Protein AF-A0A661L902-F1 (afdb_monomer)

Nearest PDB structures (foldseek):
  8umx-assembly1_B  TM=7.772E-01  e=2.491E+00  Salmonella enterica subsp. enterica serovar Typhimurium

Secondary structure (DSSP, 8-state):
-----HHHHHHHHHHHH-HHHHHHHHHHHHHHHHHHHHHHHHHHHHHHHHHHHHHHHHHHHHHTT-

Sequence (66 aa):
MIIVDTLAIYNELRQTLGDEAASKIAQIIQGLYQELSHTVRKEDFDELKALVKDLAEAQRKTEAHL

Radius of gyration: 22.2 Å; Cα contacts (8 Å, |Δi|>4): 18; chains: 1; bounding box: 34×23×66 Å

Foldseek 3Di:
DDDDPLVVQLVVCCVPPNNVRSVVVSVVVVVVVVVVVVVVVVVVVVVVVVVVVVVVVVVVVVVVVD

Structur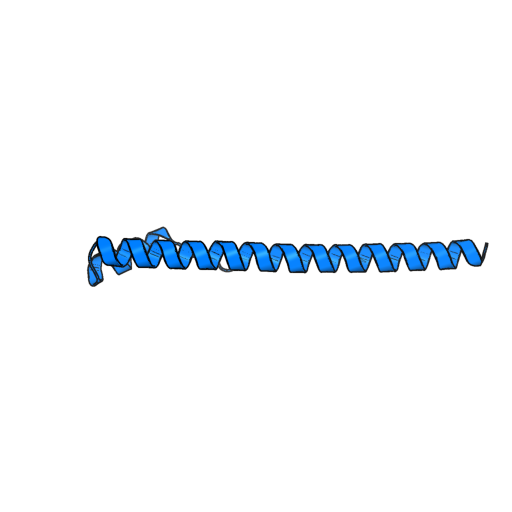e (mmCIF, N/CA/C/O backbone):
data_AF-A0A661L902-F1
#
_entry.id   AF-A0A661L902-F1
#
loop_
_atom_site.group_PDB
_atom_site.id
_atom_site.type_symbol
_atom_site.label_atom_id
_atom_site.label_alt_id
_atom_site.label_comp_id
_atom_site.label_asym_id
_atom_site.label_entity_id
_atom_site.label_seq_id
_atom_site.pdbx_PDB_ins_code
_atom_site.Cartn_x
_atom_site.Cartn_y
_atom_site.Cartn_z
_atom_site.occupancy
_atom_site.B_iso_or_equiv
_atom_site.auth_seq_id
_atom_site.auth_comp_id
_atom_site.auth_asym_id
_atom_site.auth_atom_id
_atom_site.pdbx_PDB_model_num
ATOM 1 N N . MET A 1 1 ? 1.179 -12.653 0.522 1.00 51.91 1 MET A N 1
ATOM 2 C CA . MET A 1 1 ? 0.522 -11.344 0.720 1.00 51.91 1 MET A CA 1
ATOM 3 C C . MET A 1 1 ? -0.082 -11.334 2.114 1.00 51.91 1 MET A C 1
ATOM 5 O O . MET A 1 1 ? -0.934 -12.170 2.383 1.00 51.91 1 MET A O 1
ATOM 9 N N . ILE A 1 2 ? 0.418 -10.490 3.020 1.00 53.56 2 ILE A N 1
ATOM 10 C CA . ILE A 1 2 ? -0.156 -10.367 4.368 1.00 53.56 2 ILE A CA 1
ATOM 11 C C . ILE A 1 2 ? -1.492 -9.637 4.217 1.00 53.56 2 ILE A C 1
ATOM 13 O O . ILE A 1 2 ? -1.527 -8.504 3.739 1.00 53.56 2 ILE A O 1
ATOM 17 N N . ILE A 1 3 ? -2.588 -10.305 4.56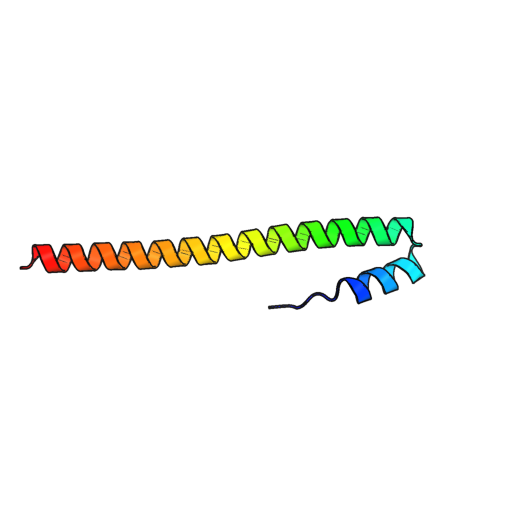5 1.00 61.06 3 ILE A N 1
ATOM 18 C CA . ILE A 1 3 ? -3.912 -9.685 4.626 1.00 61.06 3 ILE A CA 1
ATOM 19 C C . ILE A 1 3 ? -3.990 -8.994 5.986 1.00 61.06 3 ILE A C 1
ATOM 21 O O . ILE A 1 3 ? -4.015 -9.657 7.019 1.00 61.06 3 ILE A O 1
ATOM 25 N N . VAL A 1 4 ? -3.951 -7.663 5.980 1.00 67.88 4 VAL A N 1
ATOM 26 C CA . VAL A 1 4 ? -4.112 -6.855 7.191 1.00 67.88 4 VAL A CA 1
ATOM 27 C C . VAL A 1 4 ? -5.606 -6.659 7.432 1.00 67.88 4 VAL A C 1
ATOM 29 O O . VAL A 1 4 ? -6.283 -6.032 6.619 1.00 67.88 4 VAL A O 1
ATOM 32 N N . ASP A 1 5 ? -6.120 -7.196 8.540 1.00 75.31 5 ASP A N 1
ATOM 33 C CA . ASP A 1 5 ? -7.506 -6.988 8.970 1.00 75.31 5 ASP A CA 1
ATOM 34 C C . ASP A 1 5 ? -7.635 -5.619 9.655 1.00 75.31 5 ASP A C 1
ATOM 36 O O . ASP A 1 5 ? -7.425 -5.452 10.859 1.00 75.31 5 ASP A O 1
ATOM 40 N N . THR A 1 6 ? -7.933 -4.603 8.848 1.00 73.62 6 THR A N 1
ATOM 41 C CA . THR A 1 6 ? -8.049 -3.210 9.297 1.00 73.62 6 THR A CA 1
ATOM 42 C C . THR A 1 6 ? -9.209 -2.992 10.269 1.00 73.62 6 THR A C 1
ATOM 44 O O . THR A 1 6 ? -9.147 -2.074 11.089 1.00 73.62 6 THR A O 1
ATOM 47 N N . LEU A 1 7 ? -10.239 -3.843 10.226 1.00 72.38 7 LEU A N 1
ATOM 48 C CA . LEU A 1 7 ? -11.384 -3.770 11.129 1.00 72.38 7 LEU A CA 1
ATOM 49 C C . LEU A 1 7 ? -11.017 -4.289 12.523 1.00 72.38 7 LEU A C 1
ATOM 51 O O . LEU A 1 7 ? -11.368 -3.656 13.521 1.00 72.38 7 LEU A O 1
ATOM 55 N N . ALA A 1 8 ? -10.279 -5.400 12.596 1.00 77.75 8 ALA A N 1
ATOM 56 C CA . ALA A 1 8 ? -9.760 -5.926 13.857 1.00 77.75 8 ALA A CA 1
ATOM 57 C C . ALA A 1 8 ? -8.852 -4.902 14.560 1.00 77.75 8 ALA A C 1
ATOM 59 O O . ALA A 1 8 ? -9.058 -4.598 15.735 1.00 77.75 8 ALA A O 1
ATOM 60 N N . ILE A 1 9 ? -7.931 -4.288 13.809 1.00 76.00 9 ILE A N 1
ATOM 61 C CA . ILE A 1 9 ? -7.015 -3.261 14.325 1.00 76.00 9 ILE A CA 1
ATOM 62 C C . ILE A 1 9 ? -7.782 -2.037 14.847 1.00 76.00 9 ILE A C 1
ATOM 64 O O . ILE A 1 9 ? -7.517 -1.573 15.953 1.00 76.00 9 ILE A O 1
ATOM 68 N N . TYR A 1 10 ? -8.761 -1.521 14.094 1.00 74.44 10 TYR A N 1
ATOM 69 C CA . TYR A 1 10 ? -9.568 -0.381 14.545 1.00 74.44 10 TYR A CA 1
ATOM 70 C C . TYR A 1 10 ? -10.326 -0.685 15.847 1.00 74.44 10 TYR A C 1
ATOM 72 O O . TYR A 1 10 ? -10.328 0.140 16.761 1.00 74.44 10 TYR A O 1
ATOM 80 N N . ASN A 1 11 ? -10.933 -1.870 15.961 1.00 76.38 11 ASN A N 1
ATOM 81 C CA . ASN A 1 11 ? -11.681 -2.258 17.157 1.00 76.38 11 ASN A CA 1
ATOM 82 C C . ASN A 1 11 ? -10.786 -2.344 18.402 1.00 76.38 11 ASN A C 1
ATOM 84 O O . ASN A 1 11 ? -11.183 -1.886 19.474 1.00 76.38 11 ASN A O 1
ATOM 88 N N . GLU A 1 12 ? -9.579 -2.887 18.261 1.00 79.56 12 GLU A N 1
ATOM 89 C CA . GLU A 1 12 ? -8.618 -3.023 19.359 1.00 79.56 12 GLU A CA 1
ATOM 90 C C . GLU A 1 12 ? -8.068 -1.661 19.809 1.00 79.56 12 GLU A C 1
ATOM 92 O O . GLU A 1 12 ? -8.047 -1.348 21.005 1.00 79.56 12 GLU A O 1
ATOM 97 N N . LEU A 1 13 ? -7.739 -0.790 18.849 1.00 80.25 13 LEU A N 1
ATOM 98 C CA . LEU A 1 13 ? -7.313 0.584 19.120 1.00 80.25 13 LEU A CA 1
ATOM 99 C C . LEU A 1 13 ? -8.424 1.407 19.774 1.00 80.25 13 LEU A C 1
ATOM 101 O O . LEU A 1 13 ? -8.160 2.193 20.681 1.00 80.25 13 LEU A O 1
ATOM 105 N N . ARG A 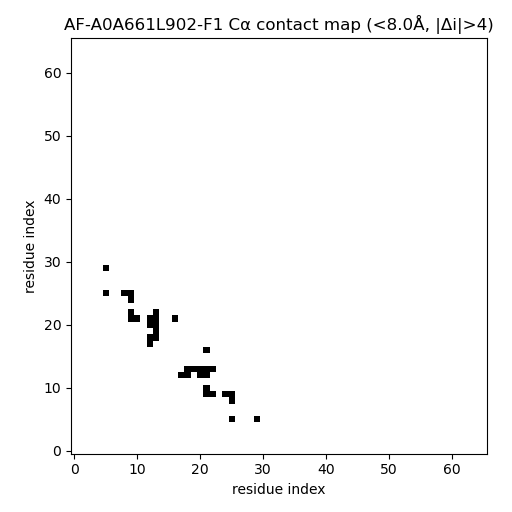1 14 ? -9.681 1.225 19.354 1.00 79.12 14 ARG A N 1
ATOM 106 C CA . ARG A 1 14 ? -10.825 1.952 19.921 1.00 79.12 14 ARG A CA 1
ATOM 107 C C . ARG A 1 14 ? -11.044 1.607 21.390 1.00 79.12 14 ARG A C 1
ATOM 109 O O . ARG A 1 14 ? -11.381 2.497 22.169 1.00 79.12 14 ARG A O 1
ATOM 116 N N . GLN A 1 15 ? -10.850 0.345 21.773 1.00 78.75 15 GLN A N 1
ATOM 117 C CA . GLN A 1 15 ? -11.013 -0.099 23.161 1.00 78.75 15 GLN A CA 1
ATOM 118 C C . GLN A 1 15 ? -9.945 0.468 24.103 1.00 78.75 15 GLN A C 1
ATOM 120 O O . GLN A 1 15 ? -10.235 0.700 25.273 1.00 78.75 15 GLN A O 1
ATOM 125 N N . THR A 1 16 ? -8.729 0.710 23.609 1.00 79.62 16 THR A N 1
ATOM 126 C CA . THR A 1 16 ? -7.601 1.189 24.427 1.00 79.62 16 THR A CA 1
ATOM 127 C C . THR A 1 16 ? -7.392 2.700 24.372 1.00 79.62 16 THR A C 1
ATOM 129 O O . THR A 1 16 ? -7.027 3.298 25.380 1.00 79.62 16 THR A O 1
ATOM 132 N N . LEU A 1 17 ? -7.610 3.326 23.215 1.00 81.12 17 LEU A N 1
ATOM 133 C CA . LEU A 1 17 ? -7.218 4.716 22.943 1.00 81.12 17 LEU A CA 1
ATOM 134 C C . LEU A 1 17 ? -8.414 5.662 22.757 1.00 81.12 17 LEU A C 1
ATOM 136 O O . LEU A 1 17 ? -8.230 6.875 22.660 1.00 81.12 17 LEU A O 1
ATOM 140 N N . GLY A 1 18 ? -9.637 5.127 22.711 1.00 79.12 18 GLY A N 1
ATOM 141 C CA . GLY A 1 18 ? -10.834 5.888 22.370 1.00 79.12 18 GLY A CA 1
ATOM 142 C C . GLY A 1 18 ? -10.997 6.100 20.862 1.00 79.12 18 GLY A C 1
ATOM 143 O O . GLY A 1 18 ? -10.093 5.866 20.058 1.00 79.12 18 GLY A O 1
ATOM 144 N N . ASP A 1 19 ? -12.196 6.526 20.469 1.00 77.81 19 ASP A N 1
ATOM 145 C CA . ASP A 1 19 ? -12.642 6.502 19.070 1.00 77.81 19 ASP A CA 1
ATOM 146 C C . ASP A 1 19 ? -11.847 7.450 18.156 1.00 77.81 19 ASP A C 1
ATOM 148 O O . ASP A 1 19 ? -11.477 7.095 17.037 1.00 77.81 19 ASP A O 1
ATOM 152 N N . GLU A 1 20 ? -11.503 8.639 18.655 1.00 79.69 20 GLU A N 1
ATOM 153 C CA . GLU A 1 20 ? -10.768 9.649 17.885 1.00 79.69 20 GLU A CA 1
ATOM 154 C C . GLU A 1 20 ? -9.335 9.200 17.553 1.00 79.69 20 GLU A C 1
ATOM 156 O O . GLU A 1 20 ? -8.886 9.306 16.407 1.00 79.69 20 GLU A O 1
ATOM 161 N N . ALA A 1 21 ? 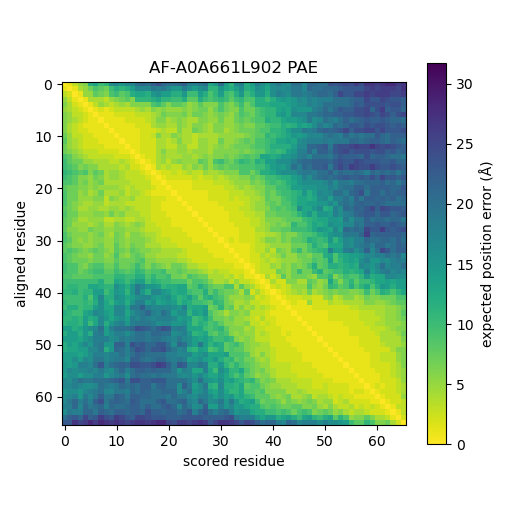-8.619 8.654 18.540 1.00 76.62 21 ALA A N 1
ATOM 162 C CA . ALA A 1 21 ? -7.256 8.167 18.354 1.00 76.62 21 ALA A CA 1
ATOM 163 C C . ALA A 1 21 ? -7.223 6.919 17.460 1.00 76.62 21 ALA A C 1
ATOM 165 O O . ALA A 1 21 ? -6.393 6.831 16.552 1.00 76.62 21 ALA A O 1
ATOM 166 N N . ALA A 1 22 ? -8.164 5.991 17.657 1.00 76.12 22 ALA A N 1
ATOM 167 C CA . ALA A 1 22 ? -8.298 4.799 16.826 1.00 76.12 22 ALA A CA 1
ATOM 168 C C . ALA A 1 22 ? -8.595 5.138 15.361 1.00 76.12 22 ALA A C 1
ATOM 170 O O . ALA A 1 22 ? -7.988 4.560 14.459 1.00 76.12 22 ALA A O 1
ATOM 171 N N . SER A 1 23 ? -9.468 6.120 15.121 1.00 75.06 23 SER A N 1
ATOM 172 C CA . SER A 1 23 ? -9.792 6.603 13.778 1.00 75.06 23 SER A CA 1
ATOM 173 C C . SER A 1 23 ? -8.568 7.191 13.066 1.00 75.06 23 SER A C 1
ATOM 175 O O . SER A 1 23 ? -8.267 6.806 11.935 1.00 75.06 23 SER A O 1
ATOM 177 N N . LYS A 1 24 ? -7.784 8.048 13.742 1.00 80.44 24 LYS A N 1
ATOM 178 C CA . LYS A 1 24 ? -6.546 8.602 13.163 1.00 80.44 24 LYS A CA 1
ATOM 179 C C . LYS A 1 24 ? -5.522 7.523 12.820 1.00 80.44 24 LYS A C 1
ATOM 181 O O . LYS A 1 24 ? -4.910 7.578 11.756 1.00 80.44 24 LYS A O 1
ATOM 186 N N . ILE A 1 25 ? -5.334 6.538 13.695 1.00 78.62 25 ILE A N 1
ATOM 187 C CA . ILE A 1 25 ? -4.381 5.450 13.447 1.00 78.62 25 ILE A CA 1
ATOM 188 C C . ILE A 1 25 ? -4.854 4.575 12.279 1.00 78.62 25 ILE A C 1
ATOM 190 O O . ILE A 1 25 ? -4.053 4.250 11.405 1.00 78.62 25 ILE A O 1
ATOM 194 N N . ALA A 1 26 ? -6.150 4.260 12.199 1.00 77.19 26 ALA A N 1
ATOM 195 C CA . ALA A 1 26 ? -6.713 3.519 11.072 1.00 77.19 26 ALA A CA 1
ATOM 196 C C . ALA A 1 26 ? -6.501 4.248 9.731 1.00 77.19 26 ALA A C 1
ATOM 198 O O . ALA A 1 26 ? -6.120 3.618 8.744 1.00 77.19 26 ALA A O 1
ATOM 199 N N . GLN A 1 27 ? -6.660 5.577 9.701 1.00 80.31 27 GLN A N 1
ATOM 200 C CA . GLN A 1 27 ? -6.382 6.394 8.512 1.00 80.31 27 GLN A CA 1
ATOM 201 C C . GLN A 1 27 ? -4.904 6.350 8.095 1.00 80.31 27 GLN A C 1
ATOM 203 O O . GLN A 1 27 ? -4.606 6.211 6.908 1.00 80.31 27 GLN A O 1
ATOM 208 N N . ILE A 1 28 ? -3.973 6.424 9.054 1.00 81.94 28 ILE A N 1
ATOM 209 C CA . ILE A 1 28 ? -2.529 6.321 8.783 1.00 81.94 28 ILE A CA 1
ATOM 210 C C . ILE A 1 28 ? -2.191 4.944 8.200 1.00 81.94 28 ILE A C 1
ATOM 212 O O . ILE A 1 28 ? -1.498 4.854 7.187 1.00 81.94 28 ILE A O 1
ATOM 216 N N . ILE A 1 29 ? -2.723 3.871 8.795 1.00 79.50 29 ILE A N 1
ATOM 217 C CA . ILE A 1 29 ? -2.516 2.496 8.318 1.00 79.50 29 ILE A CA 1
ATOM 218 C C . ILE A 1 29 ? -3.075 2.320 6.903 1.00 79.50 29 ILE A C 1
ATOM 220 O O . ILE A 1 29 ? -2.425 1.703 6.059 1.00 79.50 29 ILE A O 1
ATOM 224 N N . GLN A 1 30 ? -4.243 2.895 6.609 1.00 78.00 30 GLN A N 1
ATOM 225 C CA . GLN A 1 30 ? -4.818 2.864 5.267 1.00 78.00 30 GLN A CA 1
ATOM 226 C C . GLN A 1 30 ? -3.926 3.581 4.243 1.00 78.00 30 GLN A C 1
ATOM 228 O O . GLN A 1 30 ? -3.734 3.057 3.146 1.00 78.00 30 GLN A O 1
ATOM 233 N N . GLY A 1 31 ? -3.350 4.733 4.600 1.00 79.31 31 GLY A N 1
ATOM 234 C CA . GLY A 1 31 ? -2.383 5.441 3.756 1.00 79.31 31 GLY A CA 1
ATOM 235 C C . GLY A 1 31 ? -1.149 4.591 3.444 1.00 79.31 31 GLY A C 1
ATOM 236 O O . GLY A 1 31 ? -0.807 4.412 2.276 1.00 79.31 31 GLY A O 1
ATOM 237 N N . LEU A 1 32 ? -0.552 3.982 4.474 1.00 78.00 32 LEU A N 1
ATOM 238 C CA . LEU A 1 32 ? 0.607 3.093 4.329 1.00 78.00 32 LEU A CA 1
ATOM 239 C C . LEU A 1 32 ? 0.295 1.865 3.463 1.00 78.00 32 LEU A C 1
ATOM 241 O O . LEU A 1 32 ? 1.110 1.463 2.635 1.00 78.00 32 LEU A O 1
ATOM 245 N N . TYR A 1 33 ? -0.897 1.279 3.615 1.00 73.69 33 TYR A N 1
ATOM 246 C CA . TYR A 1 33 ? -1.323 0.142 2.799 1.00 73.69 33 TYR A CA 1
ATOM 247 C C . TYR A 1 33 ? -1.467 0.515 1.315 1.00 73.69 33 TYR A C 1
ATOM 249 O O . TYR A 1 33 ? -1.035 -0.241 0.443 1.00 73.69 33 TYR A O 1
ATOM 257 N N . GLN A 1 34 ? -2.045 1.683 1.014 1.00 76.31 34 GLN A N 1
ATOM 258 C CA . GLN A 1 34 ? -2.174 2.175 -0.363 1.00 76.31 34 GLN A CA 1
ATOM 259 C C . GLN A 1 34 ? -0.805 2.443 -0.997 1.00 76.31 3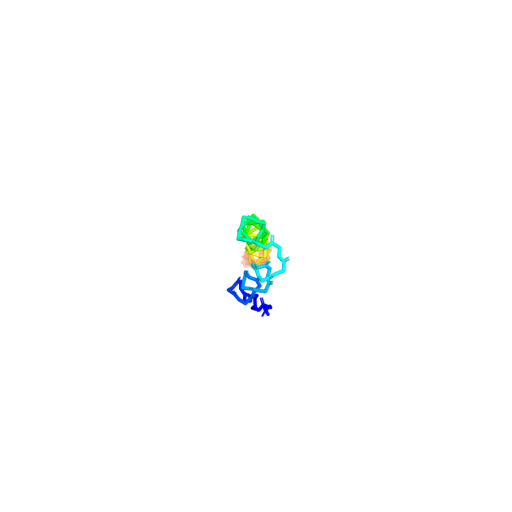4 GLN A C 1
ATOM 261 O O . GLN A 1 34 ? -0.560 2.027 -2.128 1.00 76.31 34 GLN A O 1
ATOM 266 N N . GLU A 1 35 ? 0.105 3.077 -0.259 1.00 74.69 35 GLU A N 1
ATOM 267 C CA . GLU A 1 35 ? 1.457 3.380 -0.733 1.00 74.69 35 GLU A CA 1
ATOM 268 C C . GLU A 1 35 ? 2.278 2.107 -0.991 1.00 74.69 35 GLU A C 1
ATOM 270 O O . GLU A 1 35 ? 2.906 1.970 -2.046 1.00 74.69 35 GLU A O 1
ATOM 275 N N . LEU A 1 36 ? 2.196 1.120 -0.091 1.00 73.00 36 LEU A N 1
ATOM 276 C CA . LEU A 1 36 ? 2.828 -0.185 -0.280 1.00 73.00 36 LEU A CA 1
ATOM 277 C C . LEU A 1 36 ? 2.236 -0.922 -1.490 1.00 73.00 36 LEU A C 1
ATOM 279 O O . 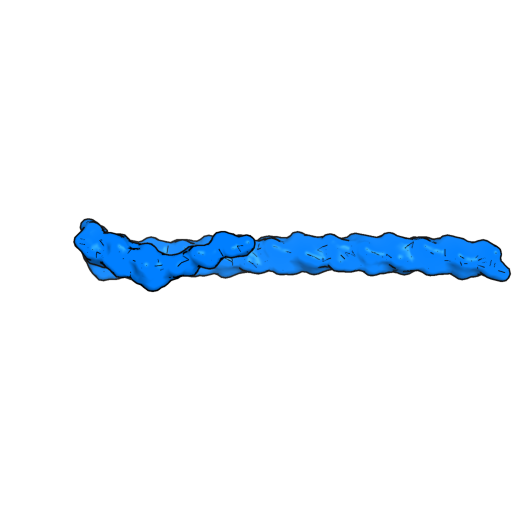LEU A 1 36 ? 2.982 -1.429 -2.326 1.00 73.00 36 LEU A O 1
ATOM 283 N N . SER A 1 37 ? 0.905 -0.939 -1.636 1.00 70.81 37 SER A N 1
ATOM 284 C CA . SER A 1 37 ? 0.252 -1.567 -2.790 1.00 70.81 37 SER A CA 1
ATOM 285 C C . SER A 1 37 ? 0.629 -0.894 -4.110 1.00 70.81 37 SER A C 1
ATOM 287 O O . SER A 1 37 ? 0.749 -1.584 -5.121 1.00 70.81 37 SER A O 1
ATOM 289 N N . HIS A 1 38 ? 0.777 0.429 -4.132 1.00 69.00 38 HIS A N 1
ATOM 290 C CA . HIS A 1 38 ? 1.214 1.160 -5.319 1.00 69.00 38 HIS A CA 1
ATOM 291 C C . HIS A 1 38 ? 2.676 0.859 -5.661 1.00 69.00 38 HIS A C 1
ATOM 293 O O . HIS A 1 38 ? 3.004 0.715 -6.837 1.00 69.00 38 HIS A O 1
ATOM 299 N N . THR A 1 39 ? 3.532 0.723 -4.647 1.00 73.75 39 THR A N 1
ATOM 300 C CA . THR A 1 39 ? 4.954 0.401 -4.819 1.00 73.75 39 THR A CA 1
ATOM 301 C C . THR A 1 39 ? 5.139 -1.006 -5.387 1.00 73.75 39 THR A C 1
ATOM 303 O O . THR A 1 39 ? 5.797 -1.146 -6.411 1.00 73.75 39 THR A O 1
ATOM 306 N N . VAL A 1 40 ? 4.464 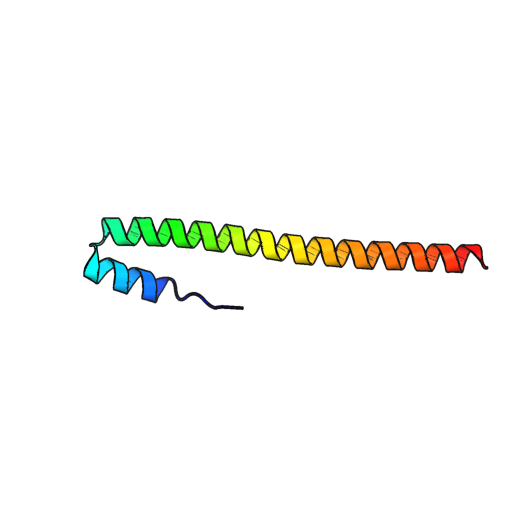-2.018 -4.824 1.00 64.00 40 VAL A N 1
ATOM 307 C CA . VAL A 1 40 ? 4.514 -3.404 -5.336 1.00 64.00 40 VAL A CA 1
ATOM 308 C C . VAL A 1 40 ? 4.014 -3.478 -6.783 1.00 64.00 40 VAL A C 1
ATOM 310 O O . VAL A 1 40 ? 4.672 -4.056 -7.636 1.00 64.00 40 VAL A O 1
ATOM 313 N N . ARG A 1 41 ? 2.907 -2.794 -7.112 1.00 72.56 41 ARG A N 1
ATOM 314 C CA . ARG A 1 41 ? 2.411 -2.729 -8.502 1.00 72.56 41 ARG A CA 1
ATOM 315 C C . ARG A 1 41 ? 3.408 -2.089 -9.468 1.00 72.56 41 ARG A C 1
ATOM 317 O O . ARG A 1 41 ? 3.407 -2.425 -10.649 1.00 72.56 41 ARG A O 1
ATOM 324 N N . LYS A 1 42 ? 4.200 -1.123 -8.997 1.00 77.88 42 LYS A N 1
ATOM 325 C CA . LYS A 1 42 ? 5.232 -0.476 -9.808 1.00 77.88 42 LYS A CA 1
ATOM 326 C C . LYS A 1 42 ? 6.406 -1.423 -10.051 1.00 77.88 42 LYS A C 1
ATOM 328 O O . LYS A 1 42 ? 6.854 -1.505 -11.187 1.00 77.88 42 LYS A O 1
ATOM 333 N N . GLU A 1 43 ? 6.848 -2.148 -9.026 1.00 80.00 43 GLU A N 1
ATOM 334 C CA . GLU A 1 43 ? 7.885 -3.180 -9.154 1.00 80.00 43 GLU A CA 1
ATOM 335 C C . GLU A 1 43 ? 7.461 -4.272 -10.148 1.00 80.00 43 GLU A C 1
ATOM 337 O O . GLU A 1 43 ? 8.199 -4.541 -11.094 1.00 80.00 43 GLU A O 1
ATOM 342 N N . ASP A 1 44 ? 6.234 -4.792 -10.026 1.00 70.25 44 ASP A N 1
ATOM 343 C CA . ASP A 1 44 ? 5.675 -5.790 -10.953 1.00 70.25 44 ASP A CA 1
ATOM 344 C C . ASP A 1 44 ? 5.623 -5.267 -12.405 1.00 70.25 44 ASP A C 1
ATOM 346 O O . ASP A 1 44 ? 5.898 -5.986 -13.371 1.00 70.25 44 ASP A O 1
ATOM 350 N N . PHE A 1 45 ? 5.263 -3.991 -12.588 1.00 81.31 45 PHE A N 1
ATOM 351 C CA . PHE A 1 45 ? 5.216 -3.360 -13.907 1.00 81.31 45 PHE A CA 1
ATOM 352 C C . PHE A 1 45 ? 6.614 -3.133 -14.502 1.00 81.31 45 PHE A C 1
ATOM 354 O O . PHE A 1 45 ? 6.811 -3.321 -15.706 1.00 81.31 45 PHE A O 1
ATOM 361 N N . ASP A 1 46 ? 7.584 -2.736 -13.679 1.00 86.44 46 ASP A N 1
ATOM 362 C CA . ASP A 1 46 ? 8.969 -2.540 -14.103 1.00 86.44 46 ASP A CA 1
ATOM 363 C C . ASP A 1 46 ? 9.627 -3.882 -14.479 1.00 86.44 46 ASP A C 1
ATOM 365 O O . ASP A 1 46 ? 10.336 -3.949 -15.488 1.00 86.44 46 ASP A O 1
ATOM 369 N N . GLU A 1 47 ? 9.321 -4.966 -13.758 1.00 86.44 47 GLU A N 1
ATOM 370 C CA . GLU A 1 47 ? 9.750 -6.328 -14.105 1.00 86.44 47 GLU A CA 1
ATOM 371 C C . GLU A 1 47 ? 9.150 -6.781 -15.445 1.00 86.44 47 GLU A C 1
ATOM 373 O O . GLU A 1 47 ? 9.875 -7.229 -16.340 1.00 86.44 47 GLU A O 1
ATOM 378 N N . LEU A 1 48 ? 7.844 -6.569 -15.649 1.00 83.75 48 LEU A N 1
ATOM 379 C CA . LEU A 1 48 ? 7.194 -6.851 -16.930 1.00 83.75 48 LEU A CA 1
ATOM 380 C C . LEU A 1 48 ? 7.850 -6.073 -18.082 1.00 83.75 48 LEU A C 1
ATOM 382 O O . LEU A 1 48 ? 8.085 -6.620 -19.163 1.00 83.75 48 LEU A O 1
ATOM 386 N N . LYS A 1 49 ? 8.172 -4.795 -17.864 1.00 83.25 49 LYS A N 1
ATOM 387 C CA . LYS A 1 49 ? 8.824 -3.949 -18.870 1.00 83.25 49 LYS A CA 1
ATOM 388 C C . LYS A 1 49 ? 10.231 -4.443 -19.214 1.00 83.25 49 LYS A C 1
ATOM 390 O O . LYS A 1 49 ? 10.612 -4.379 -20.385 1.00 83.25 49 LYS A O 1
ATOM 395 N N . ALA A 1 50 ? 10.986 -4.931 -18.231 1.00 91.50 50 ALA A N 1
ATOM 396 C CA . ALA A 1 50 ? 12.301 -5.525 -18.452 1.00 91.50 50 ALA A CA 1
ATOM 397 C C . ALA A 1 50 ? 12.202 -6.782 -19.329 1.00 91.50 50 ALA A C 1
ATOM 399 O O . ALA A 1 50 ? 12.872 -6.856 -20.358 1.00 91.50 50 ALA A O 1
ATOM 400 N N . LEU A 1 51 ? 11.279 -7.697 -19.014 1.00 85.12 51 LEU A N 1
ATOM 401 C CA . LEU A 1 51 ? 11.055 -8.912 -19.807 1.00 85.12 51 LEU A CA 1
ATOM 402 C C . LEU A 1 51 ? 10.672 -8.606 -21.263 1.00 85.12 51 LEU A C 1
ATOM 404 O O . LEU A 1 51 ? 11.181 -9.233 -22.192 1.00 85.12 51 LEU A O 1
ATOM 408 N N . VAL A 1 52 ? 9.799 -7.616 -21.485 1.00 87.56 52 VAL A N 1
ATOM 409 C CA . VAL A 1 52 ? 9.410 -7.190 -22.841 1.00 87.56 52 VAL A CA 1
ATOM 410 C C . VAL A 1 52 ? 10.596 -6.595 -23.603 1.00 87.56 52 VAL A C 1
ATOM 412 O O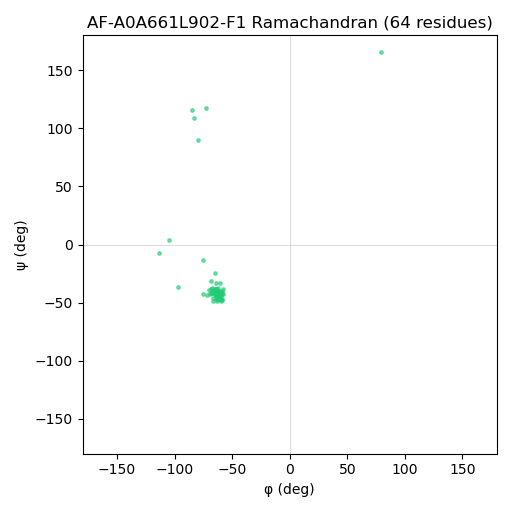 . VAL A 1 52 ? 10.739 -6.839 -24.803 1.00 87.56 52 VAL A O 1
ATOM 415 N N . LYS A 1 53 ? 11.461 -5.830 -22.929 1.00 86.88 53 LYS A N 1
ATOM 416 C CA . LYS A 1 53 ? 12.671 -5.271 -23.540 1.00 86.88 53 LYS A CA 1
ATOM 417 C C . LYS A 1 53 ? 13.637 -6.377 -23.967 1.00 86.88 53 LYS A C 1
ATOM 419 O O . LYS A 1 53 ? 14.095 -6.360 -25.108 1.00 86.88 53 LYS A O 1
ATOM 424 N N . ASP A 1 54 ? 13.886 -7.347 -23.095 1.00 91.38 54 ASP A N 1
ATOM 425 C CA . ASP A 1 54 ? 14.773 -8.477 -23.379 1.00 91.38 54 ASP A CA 1
ATOM 426 C C . ASP A 1 54 ? 14.245 -9.319 -24.549 1.00 91.38 54 ASP A C 1
ATOM 428 O O . ASP A 1 54 ? 15.005 -9.703 -25.442 1.00 91.38 54 ASP A O 1
ATOM 432 N N . LEU A 1 55 ? 12.925 -9.537 -24.609 1.00 83.81 55 LEU A N 1
ATOM 433 C CA . LEU A 1 55 ? 12.279 -10.224 -25.727 1.00 83.81 55 LEU A CA 1
ATOM 434 C C . LEU A 1 55 ? 12.438 -9.457 -27.049 1.00 83.81 55 LEU A C 1
ATOM 436 O O . LEU A 1 55 ? 12.758 -10.058 -28.076 1.00 83.81 55 LEU A O 1
ATOM 440 N N . ALA A 1 56 ? 12.250 -8.135 -27.031 1.00 83.25 56 ALA A N 1
ATOM 441 C CA . ALA A 1 56 ? 12.432 -7.294 -28.213 1.00 83.25 56 ALA A CA 1
ATOM 442 C C . ALA A 1 56 ? 13.892 -7.293 -28.698 1.00 83.25 56 ALA A C 1
ATOM 444 O O . ALA A 1 56 ? 14.153 -7.318 -29.902 1.00 83.25 56 ALA A O 1
ATOM 445 N N . GLU A 1 57 ? 14.862 -7.293 -27.781 1.00 90.81 57 GLU A N 1
ATOM 446 C CA . GLU A 1 57 ? 16.281 -7.413 -28.122 1.00 90.81 57 GLU A CA 1
ATOM 447 C C . GLU A 1 57 ? 16.622 -8.791 -28.702 1.00 90.81 57 GLU A C 1
ATOM 449 O O . GLU A 1 57 ? 17.376 -8.875 -29.676 1.00 90.81 57 GLU A O 1
ATOM 454 N N . ALA A 1 58 ? 16.051 -9.867 -28.153 1.00 86.06 58 ALA A N 1
ATOM 455 C CA . ALA A 1 58 ? 16.215 -11.217 -28.682 1.00 86.06 58 ALA A CA 1
ATOM 456 C C . ALA A 1 58 ? 15.651 -11.342 -30.107 1.00 86.06 58 ALA A C 1
ATOM 458 O O . ALA A 1 58 ? 16.346 -11.848 -30.987 1.00 86.06 58 ALA A O 1
ATOM 459 N N . GLN A 1 59 ? 14.452 -10.804 -30.364 1.00 78.31 59 GLN A N 1
ATOM 460 C CA . GLN A 1 59 ? 13.865 -10.772 -31.709 1.00 78.31 59 GLN A CA 1
ATOM 461 C C . GLN A 1 59 ? 14.735 -10.004 -32.704 1.00 78.31 59 GLN A C 1
ATOM 463 O O . GLN A 1 59 ? 15.043 -10.531 -33.770 1.00 78.31 59 GLN A O 1
ATOM 468 N N . ARG A 1 60 ? 15.215 -8.807 -32.340 1.00 87.44 60 ARG A N 1
ATOM 469 C CA . ARG A 1 60 ? 16.112 -8.023 -33.207 1.00 87.44 60 ARG A CA 1
ATOM 470 C C . ARG A 1 60 ? 17.387 -8.781 -33.567 1.00 87.44 60 ARG A C 1
ATOM 472 O O . ARG A 1 60 ? 17.864 -8.675 -34.692 1.00 87.44 60 ARG A O 1
ATOM 479 N N . LYS A 1 61 ? 17.955 -9.542 -32.624 1.00 88.06 61 LYS A N 1
ATOM 480 C CA . LYS A 1 61 ? 19.131 -10.384 -32.895 1.00 88.06 61 LYS A CA 1
ATOM 481 C C . LYS A 1 61 ? 18.804 -11.495 -33.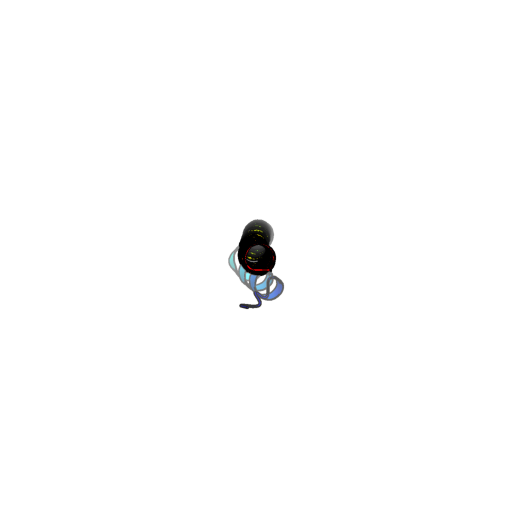889 1.00 88.06 61 LYS A C 1
ATOM 483 O O . LYS A 1 61 ? 19.606 -11.717 -34.789 1.00 88.06 61 LYS A O 1
ATOM 488 N N . THR A 1 62 ? 17.656 -12.158 -33.751 1.00 79.00 62 THR A N 1
ATOM 489 C CA . THR A 1 62 ? 17.200 -13.180 -34.705 1.00 79.00 62 THR A CA 1
ATOM 490 C C . THR A 1 62 ? 16.982 -12.592 -36.096 1.00 79.00 62 THR A C 1
ATOM 492 O O . THR A 1 62 ? 17.477 -13.152 -37.066 1.00 79.00 62 THR A O 1
ATOM 495 N N . GLU A 1 63 ? 16.314 -11.443 -36.194 1.00 78.12 63 GLU A N 1
ATOM 496 C CA . GLU A 1 63 ? 16.065 -10.750 -37.465 1.00 78.12 63 GLU A CA 1
ATOM 497 C C . GLU A 1 63 ? 17.353 -10.266 -38.141 1.00 78.12 63 GLU A C 1
ATOM 499 O O . GLU A 1 63 ? 17.437 -10.277 -39.359 1.00 78.12 63 GLU A O 1
ATOM 504 N N . ALA A 1 64 ? 18.377 -9.885 -37.374 1.00 75.25 64 ALA A N 1
ATOM 505 C CA . ALA A 1 64 ? 19.677 -9.487 -37.918 1.00 75.25 64 ALA A CA 1
ATOM 506 C C . ALA A 1 64 ? 20.543 -10.667 -38.410 1.00 75.25 64 ALA A C 1
ATOM 508 O O . ALA A 1 64 ? 21.565 -10.437 -39.052 1.00 75.25 64 ALA A O 1
ATOM 509 N N . HIS A 1 65 ? 20.180 -11.906 -38.061 1.00 68.62 65 HIS A N 1
ATOM 510 C CA . HIS A 1 65 ? 20.861 -13.132 -38.501 1.00 68.62 65 HIS A CA 1
ATOM 511 C C . HIS A 1 65 ? 20.073 -13.892 -39.588 1.00 68.62 65 HIS A C 1
ATOM 513 O O . HIS A 1 65 ? 20.497 -14.980 -39.984 1.00 68.62 65 HIS A O 1
ATOM 519 N N . LEU A 1 66 ? 18.945 -13.333 -40.045 1.00 59.78 66 LEU A N 1
ATOM 520 C CA . LEU A 1 66 ? 18.151 -13.780 -41.196 1.00 59.78 66 LEU A CA 1
ATOM 521 C C . LEU A 1 66 ? 18.483 -12.930 -42.428 1.00 59.78 66 LEU A C 1
ATOM 523 O O . LEU A 1 66 ? 18.486 -13.514 -43.534 1.00 59.78 66 LEU A O 1
#

Solvent-accessible surface area (backbone atoms only — not comparable to full-atom values): 3742 Å² total; per-residue (Å²): 132,87,82,77,62,64,65,63,51,34,56,57,36,28,76,77,61,35,64,70,54,16,51,54,50,47,53,52,50,50,51,53,52,51,53,50,55,52,50,53,54,47,53,56,49,52,51,52,52,50,54,53,51,54,51,53,53,53,51,53,53,54,62,75,76,107

Mean predicted aligned error: 10.19 Å

pLDDT: mean 77.49, std 7.79, range [51.91, 91.5]